Protein AF-H9FLH0-F1 (afdb_monomer_lite)

Foldseek 3Di:
DVCPQWFDKAKFWADPPPDPPDDDGDIDIDDLDDPVPDDPVSVQGADPDPVLAQWEWDDDHRDIDIDGPDDADPPRGHHYDYDPVRVVVVPPDD

Organism: Macaca mulatta (NCBI:txid9544)

Radius of gyration: 15.07 Å; chains: 1; bounding box: 46×36×30 Å

Structure (mmCIF, N/CA/C/O backbone):
data_AF-H9FLH0-F1
#
_entry.id   AF-H9FLH0-F1
#
loop_
_atom_site.group_PDB
_atom_site.id
_atom_site.type_symbol
_atom_site.label_atom_id
_atom_site.label_alt_id
_atom_site.label_comp_id
_atom_site.label_asym_id
_atom_site.label_entity_id
_atom_site.label_seq_id
_atom_site.pdbx_PDB_ins_code
_atom_site.Cartn_x
_atom_site.Cartn_y
_atom_site.Cartn_z
_atom_site.occupancy
_atom_site.B_iso_or_equiv
_atom_site.auth_seq_id
_atom_site.auth_comp_id
_atom_site.auth_asym_id
_atom_site.auth_atom_id
_atom_site.pdbx_PDB_model_num
ATOM 1 N N . SER A 1 1 ? 7.382 19.838 0.796 1.00 44.59 1 SER A N 1
ATOM 2 C CA . SER A 1 1 ? 6.145 19.588 0.036 1.00 44.59 1 SER A CA 1
ATOM 3 C C . SER A 1 1 ? 5.374 18.537 0.805 1.00 44.59 1 SER A C 1
ATOM 5 O O . SER A 1 1 ? 5.894 17.438 0.961 1.00 44.59 1 SER A O 1
ATOM 7 N N . GLU A 1 2 ? 4.231 18.909 1.375 1.00 47.16 2 GLU A N 1
ATOM 8 C CA . GLU A 1 2 ? 3.470 18.178 2.413 1.00 47.16 2 GLU A CA 1
ATOM 9 C C . GLU A 1 2 ? 2.933 16.801 1.973 1.00 47.16 2 GLU A C 1
ATOM 11 O O . GLU A 1 2 ? 2.419 16.043 2.784 1.00 47.16 2 GLU A O 1
ATOM 16 N N . LEU A 1 3 ? 3.092 16.442 0.697 1.00 47.59 3 LEU A N 1
ATOM 17 C CA . LEU A 1 3 ? 2.631 15.170 0.136 1.00 47.59 3 LEU A CA 1
ATOM 18 C C . LEU A 1 3 ? 3.575 13.986 0.403 1.00 47.59 3 LEU A C 1
ATOM 20 O O . LEU A 1 3 ? 3.143 12.844 0.289 1.00 47.59 3 LEU A O 1
ATOM 24 N N . LYS A 1 4 ? 4.849 14.222 0.756 1.00 49.78 4 LYS A N 1
ATOM 25 C CA . LYS A 1 4 ? 5.829 13.132 0.943 1.00 49.78 4 LYS A CA 1
ATOM 26 C C . LYS A 1 4 ? 5.506 12.208 2.125 1.00 49.78 4 LYS A C 1
ATOM 28 O O . LYS A 1 4 ? 5.866 11.041 2.066 1.00 49.78 4 LYS A O 1
ATOM 33 N N . ASP A 1 5 ? 4.770 12.688 3.125 1.00 56.53 5 ASP A N 1
ATOM 34 C CA . ASP A 1 5 ? 4.421 11.901 4.319 1.00 56.53 5 ASP A CA 1
ATOM 35 C C . ASP A 1 5 ? 3.122 11.084 4.164 1.00 56.53 5 ASP A C 1
ATOM 37 O O . ASP A 1 5 ? 2.665 10.446 5.111 1.00 56.53 5 ASP A O 1
ATOM 41 N N . CYS A 1 6 ? 2.493 11.106 2.982 1.00 70.00 6 CYS A N 1
ATOM 42 C CA . CYS A 1 6 ? 1.203 10.449 2.743 1.00 70.00 6 CYS A CA 1
ATOM 43 C C . CYS A 1 6 ? 1.288 9.149 1.934 1.00 70.00 6 CYS A C 1
ATOM 45 O O . CYS A 1 6 ? 0.280 8.448 1.839 1.00 70.00 6 CYS A O 1
ATOM 47 N N . TYR A 1 7 ? 2.447 8.821 1.359 1.00 85.25 7 TYR A N 1
ATOM 48 C CA . TYR A 1 7 ? 2.621 7.621 0.542 1.00 85.25 7 TYR A CA 1
ATOM 49 C C . TYR A 1 7 ? 3.315 6.512 1.328 1.00 85.25 7 TYR A C 1
ATOM 51 O O . TYR A 1 7 ? 4.200 6.753 2.144 1.00 85.25 7 TYR A O 1
ATOM 59 N N . ILE A 1 8 ? 2.915 5.272 1.061 1.00 92.25 8 ILE A N 1
ATOM 60 C CA . ILE A 1 8 ? 3.647 4.097 1.528 1.00 92.25 8 ILE A CA 1
ATOM 61 C C . ILE A 1 8 ? 4.889 3.886 0.649 1.00 92.25 8 ILE A C 1
ATOM 63 O O . ILE A 1 8 ? 4.818 4.039 -0.569 1.00 92.25 8 ILE A O 1
ATOM 67 N N . HIS A 1 9 ? 6.029 3.527 1.242 1.00 92.56 9 HIS A N 1
ATOM 68 C CA . HIS A 1 9 ? 7.242 3.231 0.477 1.00 92.56 9 HIS A CA 1
ATOM 69 C C . HIS A 1 9 ? 7.224 1.780 -0.004 1.00 92.56 9 HIS A C 1
ATOM 71 O O . HIS A 1 9 ? 7.239 0.846 0.791 1.00 92.56 9 HIS A O 1
ATOM 77 N N . LEU A 1 10 ? 7.214 1.573 -1.316 1.00 94.06 10 LEU A N 1
ATOM 78 C CA . LEU A 1 10 ? 7.206 0.234 -1.898 1.00 94.06 10 LEU A CA 1
ATOM 79 C C . LEU A 1 10 ? 8.569 -0.065 -2.515 1.00 94.06 10 LEU A C 1
ATOM 81 O O . LEU A 1 10 ? 9.086 0.734 -3.296 1.00 94.06 10 LEU A O 1
ATOM 85 N N . LYS A 1 11 ? 9.116 -1.233 -2.180 1.00 93.75 11 LYS A N 1
ATOM 86 C CA . LYS A 1 11 ? 10.366 -1.773 -2.722 1.00 93.75 11 LYS A CA 1
ATOM 87 C C . LYS A 1 11 ? 10.087 -3.022 -3.556 1.00 93.75 11 LYS A C 1
ATOM 89 O O . LYS A 1 11 ? 9.238 -3.829 -3.177 1.00 93.75 11 LYS A O 1
ATOM 94 N N . VAL A 1 12 ? 10.780 -3.213 -4.667 1.00 93.06 12 VAL A N 1
ATOM 95 C CA . VAL A 1 12 ? 10.723 -4.449 -5.452 1.00 93.06 12 VAL A CA 1
ATOM 96 C C . VAL A 1 12 ? 12.132 -4.960 -5.685 1.00 93.06 12 VAL A C 1
ATOM 98 O O . VAL A 1 12 ? 13.014 -4.209 -6.090 1.00 93.06 12 VAL A O 1
ATOM 101 N N . SER A 1 13 ? 12.327 -6.240 -5.410 1.00 90.56 13 SER A N 1
ATOM 102 C CA . SER A 1 13 ? 13.531 -6.964 -5.792 1.00 90.56 13 SER A CA 1
ATOM 103 C C . SER A 1 13 ? 13.378 -7.483 -7.221 1.00 90.56 13 SER A C 1
ATOM 105 O O . SER A 1 13 ? 12.361 -8.104 -7.556 1.00 90.56 13 SER A O 1
ATOM 107 N N . LEU A 1 14 ? 14.372 -7.223 -8.067 1.00 84.94 14 LEU A N 1
ATOM 108 C CA . LEU A 1 14 ? 14.446 -7.779 -9.413 1.00 84.94 14 LEU A CA 1
ATOM 109 C C . LEU A 1 14 ? 15.538 -8.848 -9.480 1.00 84.94 14 LEU A C 1
ATOM 111 O O . LEU A 1 14 ? 16.731 -8.541 -9.438 1.00 84.94 14 LEU A O 1
ATOM 115 N N . ASP A 1 15 ? 15.132 -10.099 -9.682 1.00 74.56 15 ASP A N 1
ATOM 116 C CA . ASP A 1 15 ? 16.066 -11.164 -10.026 1.00 74.56 15 ASP A CA 1
ATOM 117 C C . ASP A 1 15 ? 16.447 -11.035 -11.509 1.00 74.56 15 ASP A C 1
ATOM 119 O O . ASP A 1 15 ? 15.607 -11.138 -12.414 1.00 74.56 15 ASP A O 1
ATOM 123 N N . LYS A 1 16 ? 17.737 -10.824 -11.802 1.00 60.31 16 LYS A N 1
ATOM 124 C CA . LYS A 1 16 ? 18.239 -10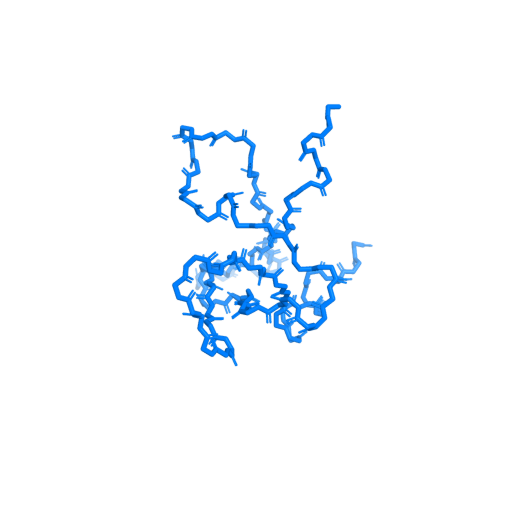.927 -13.180 1.00 60.31 16 LYS A CA 1
ATOM 125 C C . LYS A 1 16 ? 18.222 -12.397 -13.587 1.00 60.31 16 LYS A C 1
ATOM 127 O O . LYS A 1 16 ? 19.104 -13.162 -13.215 1.00 60.31 16 LYS A O 1
ATOM 132 N N . GLY A 1 17 ? 17.212 -12.783 -14.365 1.00 54.84 17 GLY A N 1
ATOM 133 C CA . GLY A 1 17 ? 17.076 -14.143 -14.882 1.00 54.84 17 GLY A CA 1
ATOM 134 C C . GLY A 1 17 ? 18.356 -14.653 -15.556 1.00 54.84 17 GLY A C 1
ATOM 135 O O . GLY A 1 17 ? 18.897 -13.983 -16.434 1.00 54.84 17 GLY A O 1
ATOM 136 N N . ASP A 1 18 ? 18.808 -15.828 -15.106 1.00 52.50 18 ASP A N 1
ATOM 137 C CA . ASP A 1 18 ? 19.734 -16.825 -15.686 1.00 52.50 18 ASP A CA 1
ATOM 138 C C . ASP A 1 18 ? 21.017 -16.366 -16.412 1.00 52.50 18 ASP A C 1
ATOM 140 O O . ASP A 1 18 ? 21.752 -17.175 -16.989 1.00 52.50 18 ASP A O 1
ATOM 144 N N . ARG A 1 19 ? 21.365 -15.078 -16.367 1.00 54.03 19 ARG A N 1
ATOM 145 C CA . ARG A 1 19 ? 22.686 -14.613 -16.787 1.00 54.03 19 ARG A CA 1
ATOM 146 C C . ARG A 1 19 ? 23.652 -14.937 -15.664 1.00 54.03 19 ARG A C 1
ATOM 148 O O . ARG A 1 19 ? 23.525 -14.449 -14.552 1.00 54.03 19 ARG A O 1
ATOM 155 N N . LYS A 1 20 ? 24.619 -15.783 -16.000 1.00 52.94 20 LYS A N 1
ATOM 156 C CA . LYS A 1 20 ? 25.677 -16.363 -15.163 1.00 52.94 20 LYS A CA 1
ATOM 157 C C . LYS A 1 20 ? 26.665 -15.343 -14.559 1.00 52.94 20 LYS A C 1
ATOM 159 O O . LYS A 1 20 ? 27.806 -15.715 -14.298 1.00 52.94 20 LYS A O 1
ATOM 164 N N . ASP A 1 21 ? 26.247 -14.097 -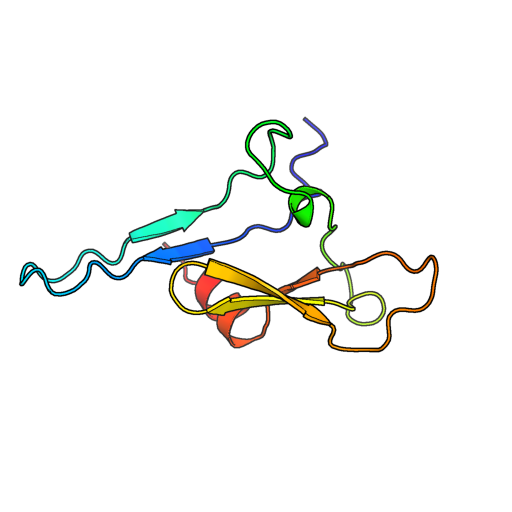14.361 1.00 54.12 21 ASP A N 1
ATOM 165 C CA . ASP A 1 21 ? 26.997 -13.051 -13.675 1.00 54.12 21 ASP A CA 1
ATOM 166 C C . ASP A 1 21 ? 26.319 -12.822 -12.323 1.00 54.12 21 ASP A C 1
ATOM 168 O O . ASP A 1 21 ? 25.205 -12.303 -12.235 1.00 54.12 21 ASP A O 1
ATOM 172 N N . ARG A 1 22 ? 26.938 -13.384 -11.286 1.00 58.09 22 ARG A N 1
ATOM 173 C CA . ARG A 1 22 ? 26.401 -13.420 -9.928 1.00 58.09 22 ARG A CA 1
ATOM 174 C C . ARG A 1 22 ? 26.532 -12.028 -9.300 1.00 58.09 22 ARG A C 1
ATOM 176 O O . ARG A 1 22 ? 27.463 -11.295 -9.607 1.00 58.09 22 ARG A O 1
ATOM 183 N N . ASP A 1 23 ? 25.615 -11.738 -8.381 1.00 54.97 23 ASP A N 1
ATOM 184 C CA . ASP A 1 23 ? 25.767 -10.772 -7.279 1.00 54.97 23 ASP A CA 1
ATOM 185 C C . ASP A 1 23 ? 25.237 -9.336 -7.444 1.00 54.97 23 ASP A C 1
ATOM 187 O O . ASP A 1 23 ? 25.599 -8.466 -6.657 1.00 54.97 23 ASP A O 1
ATOM 191 N N . LEU A 1 24 ? 24.298 -9.061 -8.357 1.00 55.88 24 LEU A N 1
ATOM 192 C CA . LEU A 1 24 ? 23.555 -7.788 -8.322 1.00 55.88 24 LEU A CA 1
ATOM 193 C C . LEU A 1 24 ? 22.044 -8.028 -8.267 1.00 55.88 24 LEU A C 1
ATOM 195 O O . LEU A 1 24 ? 21.354 -7.975 -9.284 1.00 55.88 24 LEU A O 1
ATOM 199 N N . HIS A 1 25 ? 21.557 -8.300 -7.055 1.00 64.62 25 HIS A N 1
ATOM 200 C CA . HIS A 1 25 ? 20.154 -8.140 -6.677 1.00 64.62 25 HIS A CA 1
ATOM 201 C C . HIS A 1 25 ? 19.852 -6.640 -6.653 1.00 64.62 25 HIS A C 1
ATOM 203 O O . HIS A 1 25 ? 20.402 -5.905 -5.830 1.00 64.62 25 HIS A O 1
ATOM 209 N N . GLU A 1 26 ? 19.053 -6.172 -7.608 1.00 80.56 26 GLU A N 1
ATOM 210 C CA . GLU A 1 26 ? 18.719 -4.755 -7.712 1.00 80.56 26 GLU A CA 1
ATOM 211 C C . GLU A 1 26 ? 17.389 -4.504 -7.008 1.00 80.56 26 GLU A C 1
ATOM 213 O O . GLU A 1 26 ? 16.322 -4.895 -7.487 1.00 80.56 26 GLU A O 1
ATOM 218 N N . ASP A 1 27 ? 17.482 -3.865 -5.846 1.00 88.69 27 ASP A N 1
ATOM 219 C CA . ASP A 1 27 ? 16.332 -3.335 -5.131 1.00 88.69 27 ASP A CA 1
ATOM 220 C C . ASP A 1 27 ? 15.963 -1.971 -5.712 1.00 88.69 27 ASP A C 1
ATOM 222 O O . ASP A 1 27 ? 16.761 -1.031 -5.678 1.00 88.69 27 ASP A O 1
ATOM 226 N N . LEU A 1 28 ? 14.733 -1.850 -6.205 1.00 91.88 28 LEU A N 1
ATOM 227 C CA . LEU A 1 28 ? 14.181 -0.598 -6.714 1.00 91.88 28 LEU A CA 1
ATOM 228 C C . LEU A 1 28 ? 13.030 -0.113 -5.839 1.00 91.88 28 LEU A C 1
ATOM 230 O O . LEU A 1 28 ? 12.284 -0.906 -5.265 1.00 91.88 28 LEU A O 1
ATOM 234 N N . TRP A 1 29 ? 12.860 1.205 -5.779 1.00 93.19 29 TRP A N 1
ATOM 235 C CA . TRP A 1 29 ? 11.759 1.860 -5.078 1.00 93.19 29 TRP A CA 1
ATOM 236 C C . TRP A 1 29 ? 10.756 2.439 -6.074 1.00 93.19 29 TRP A C 1
ATOM 238 O O . TRP A 1 29 ? 11.135 2.913 -7.145 1.00 93.19 29 TRP A O 1
ATOM 248 N N . PHE A 1 30 ? 9.473 2.412 -5.717 1.00 92.81 30 PHE A N 1
ATOM 249 C CA . PHE A 1 30 ? 8.432 3.080 -6.497 1.00 92.81 30 PHE A CA 1
ATOM 250 C C . PHE A 1 30 ? 8.344 4.568 -6.141 1.00 92.81 30 PHE A C 1
ATOM 252 O O . PHE A 1 30 ? 8.164 4.925 -4.978 1.00 92.81 30 PHE A O 1
ATOM 259 N N . GLU A 1 31 ? 8.375 5.427 -7.159 1.00 93.12 31 GLU A N 1
ATOM 260 C CA . GLU A 1 31 ? 8.124 6.866 -7.037 1.00 93.12 31 GLU A CA 1
ATOM 261 C C . GLU A 1 31 ? 6.634 7.165 -7.260 1.00 93.12 31 GLU A C 1
ATOM 263 O O . GLU A 1 31 ? 6.157 7.192 -8.390 1.00 93.12 31 GLU A O 1
ATOM 268 N N . LEU A 1 32 ? 5.887 7.394 -6.177 1.00 92.56 32 LEU A N 1
ATOM 269 C CA . LEU A 1 32 ? 4.420 7.526 -6.190 1.00 92.56 32 LEU A CA 1
ATOM 270 C C . LEU A 1 32 ? 3.928 8.985 -6.274 1.00 92.56 32 LEU A C 1
ATOM 272 O O . LEU A 1 32 ? 2.930 9.338 -5.653 1.00 92.56 32 LEU A O 1
ATOM 276 N N . SER A 1 33 ? 4.641 9.857 -6.994 1.00 89.56 33 SER A N 1
ATOM 277 C CA . SER A 1 33 ? 4.361 11.307 -6.996 1.00 89.56 33 SER A CA 1
ATOM 278 C C . SER A 1 33 ? 3.715 11.859 -8.271 1.00 89.56 33 SER A C 1
ATOM 280 O O . SER A 1 33 ? 3.196 12.974 -8.231 1.00 89.56 33 SER A O 1
ATOM 282 N N . ASP A 1 34 ? 3.711 11.105 -9.374 1.00 91.50 34 ASP A N 1
ATOM 283 C CA . ASP A 1 34 ? 3.213 11.557 -10.680 1.00 91.50 34 ASP A CA 1
ATOM 284 C C . ASP A 1 34 ? 2.013 10.717 -11.147 1.00 91.50 34 ASP A C 1
ATOM 286 O O . ASP A 1 34 ? 2.151 9.535 -11.472 1.00 91.50 34 ASP A O 1
ATOM 290 N N . GLU A 1 35 ? 0.834 11.343 -11.213 1.00 93.19 35 GLU A N 1
ATOM 291 C CA . GLU A 1 35 ? -0.428 10.716 -11.638 1.00 93.19 35 GLU A CA 1
ATOM 292 C C . GLU A 1 35 ? -0.431 10.273 -13.108 1.00 93.19 35 GLU A C 1
ATOM 294 O O . GLU A 1 35 ? -1.248 9.443 -13.501 1.00 93.19 35 GLU A O 1
ATOM 299 N N . THR A 1 36 ? 0.477 10.799 -13.934 1.00 96.12 36 THR A N 1
ATOM 300 C CA . THR A 1 36 ? 0.607 10.393 -15.341 1.00 96.12 36 THR A CA 1
ATOM 301 C C . THR A 1 36 ? 1.443 9.126 -15.515 1.00 96.12 36 THR A C 1
ATOM 303 O O . THR A 1 36 ? 1.323 8.447 -16.536 1.00 96.12 36 THR A O 1
ATOM 306 N N . LEU A 1 37 ? 2.268 8.793 -14.515 1.00 94.69 37 LEU A N 1
ATOM 307 C CA . LEU A 1 37 ? 3.167 7.634 -14.520 1.00 94.69 37 LEU A CA 1
ATOM 308 C C . LEU A 1 37 ? 2.678 6.500 -13.610 1.00 94.69 37 LEU A C 1
ATOM 310 O O . LEU A 1 37 ? 3.074 5.347 -13.791 1.00 94.69 37 LEU A O 1
ATOM 314 N N . CYS A 1 38 ? 1.830 6.817 -12.633 1.00 95.44 38 CYS A N 1
ATOM 315 C CA . CYS A 1 38 ? 1.353 5.878 -11.628 1.00 95.44 38 CYS A CA 1
ATOM 316 C C . CYS A 1 38 ? -0.073 5.395 -11.911 1.00 95.44 38 CYS A C 1
ATOM 318 O O . CYS A 1 38 ? -0.880 6.058 -12.555 1.00 95.44 38 CYS A O 1
ATOM 320 N N . ASN A 1 39 ? -0.406 4.221 -11.377 1.00 95.69 39 ASN A N 1
ATOM 321 C CA . ASN A 1 39 ? -1.782 3.736 -11.362 1.00 95.69 39 ASN A CA 1
ATOM 322 C C . ASN A 1 39 ? -2.522 4.201 -10.090 1.00 95.69 39 ASN A C 1
ATOM 324 O O . ASN A 1 39 ? -1.958 4.848 -9.209 1.00 95.69 39 ASN A O 1
ATOM 328 N N . TRP A 1 40 ? -3.789 3.798 -9.960 1.00 96.25 40 TRP A N 1
ATOM 329 C CA . TRP A 1 40 ? -4.669 4.167 -8.844 1.00 96.25 40 TRP A CA 1
ATOM 330 C C . TRP A 1 40 ? -4.138 3.805 -7.444 1.00 96.25 40 TRP A C 1
ATOM 332 O O . TRP A 1 40 ? -4.588 4.389 -6.458 1.00 96.25 40 TRP A O 1
ATOM 342 N N . MET A 1 41 ? -3.195 2.863 -7.327 1.00 96.50 41 MET A N 1
ATOM 343 C CA . MET A 1 41 ? -2.659 2.431 -6.032 1.00 96.50 41 MET A CA 1
ATOM 344 C C . MET A 1 41 ? -1.845 3.529 -5.337 1.00 96.50 41 MET A C 1
ATOM 346 O O . MET A 1 41 ? -1.717 3.476 -4.115 1.00 96.50 41 MET A O 1
ATOM 350 N N . MET A 1 42 ? -1.362 4.546 -6.068 1.00 95.25 42 MET A N 1
ATOM 351 C CA . MET A 1 42 ? -0.688 5.714 -5.475 1.00 95.25 42 MET A CA 1
ATOM 352 C C . MET A 1 42 ? -1.585 6.486 -4.494 1.00 95.25 42 MET A C 1
ATOM 354 O O . MET A 1 42 ? -1.088 7.139 -3.582 1.00 95.25 42 MET A O 1
ATOM 358 N N . PHE A 1 43 ? -2.911 6.400 -4.658 1.00 94.62 43 PHE A N 1
ATOM 359 C CA . PHE A 1 43 ? -3.878 7.113 -3.822 1.00 94.62 43 PHE A CA 1
ATOM 360 C C . PHE A 1 43 ? -4.276 6.345 -2.553 1.00 94.62 43 PHE A C 1
ATOM 362 O O . PHE A 1 43 ? -4.980 6.890 -1.699 1.00 94.62 43 PHE A O 1
ATOM 369 N N . VAL A 1 44 ? -3.861 5.081 -2.409 1.00 96.19 44 VAL A N 1
ATOM 370 C CA . VAL A 1 44 ? -4.166 4.273 -1.221 1.00 96.19 44 VAL A CA 1
ATOM 371 C C . VAL A 1 44 ? -3.238 4.696 -0.085 1.00 96.19 44 VAL A C 1
ATOM 373 O O . VAL A 1 44 ? -2.025 4.503 -0.153 1.00 96.19 44 VAL A O 1
ATOM 376 N N . ARG A 1 45 ? -3.811 5.260 0.981 1.00 95.88 45 ARG A N 1
ATOM 377 C CA . ARG A 1 45 ? -3.035 5.785 2.111 1.00 95.88 45 ARG A CA 1
ATOM 378 C C . ARG A 1 45 ? -2.480 4.664 2.997 1.00 95.88 45 ARG A C 1
ATOM 380 O O . ARG A 1 45 ? -3.147 3.638 3.173 1.00 95.88 45 ARG A O 1
ATOM 387 N N . PRO A 1 46 ? -1.304 4.863 3.617 1.00 96.25 46 PRO A N 1
ATOM 388 C CA . PRO A 1 46 ? -0.801 3.941 4.616 1.00 96.25 46 PRO A CA 1
ATOM 389 C C . PRO A 1 46 ? -1.736 3.899 5.830 1.00 96.25 46 PRO A C 1
ATOM 391 O O . PRO A 1 46 ? -2.298 4.920 6.234 1.00 96.25 46 PRO A O 1
ATOM 394 N N . ALA A 1 47 ? -1.895 2.714 6.410 1.00 96.19 47 ALA A N 1
ATOM 395 C CA . ALA A 1 47 ? -2.551 2.542 7.694 1.00 96.19 47 ALA A CA 1
ATOM 396 C C . ALA A 1 47 ? -1.626 3.022 8.825 1.00 96.19 47 ALA A C 1
ATOM 398 O O . ALA A 1 47 ? -0.459 2.644 8.883 1.00 96.19 47 ALA A O 1
ATOM 399 N N . GLN A 1 48 ? -2.155 3.810 9.753 1.00 93.75 48 GLN A N 1
ATOM 400 C CA . GLN A 1 48 ? -1.470 4.284 10.957 1.00 93.75 48 GLN A CA 1
ATOM 401 C C . GLN A 1 48 ? -1.604 3.302 12.128 1.00 93.75 48 GLN A C 1
ATOM 403 O O . GLN A 1 48 ? -0.848 3.368 13.096 1.00 93.75 48 GLN A O 1
ATOM 408 N N . ASN A 1 49 ? -2.592 2.404 12.074 1.00 93.88 49 ASN A N 1
ATOM 409 C CA . ASN A 1 49 ? -2.843 1.393 13.096 1.00 93.88 49 ASN A CA 1
ATOM 410 C C . ASN A 1 49 ? -3.569 0.162 12.513 1.00 93.88 49 ASN A C 1
ATOM 412 O O . ASN A 1 49 ? -4.131 0.191 11.418 1.00 93.88 49 ASN A O 1
ATOM 416 N N . HIS A 1 50 ? -3.587 -0.928 13.281 1.00 93.19 50 HIS A N 1
ATOM 417 C CA . HIS A 1 50 ? -4.183 -2.207 12.882 1.00 93.19 50 HIS A CA 1
ATOM 418 C C . HIS A 1 50 ? -5.717 -2.163 12.733 1.00 93.19 50 HIS A C 1
ATOM 420 O O . HIS A 1 50 ? -6.291 -2.973 12.002 1.00 93.19 50 HIS A O 1
ATOM 426 N N . LEU A 1 51 ? -6.402 -1.229 13.409 1.00 95.50 51 LEU A N 1
ATOM 427 C CA . LEU A 1 51 ? -7.863 -1.120 13.345 1.00 95.50 51 LEU A CA 1
ATOM 428 C C . LEU A 1 51 ? -8.319 -0.606 11.980 1.00 95.50 51 LEU A C 1
ATOM 430 O O . LEU A 1 51 ? -9.301 -1.113 11.438 1.00 95.50 51 LEU A O 1
ATOM 434 N N . GLU A 1 52 ? -7.596 0.339 11.382 1.00 96.06 52 GLU A N 1
ATOM 435 C CA . GLU A 1 52 ? -7.940 0.866 10.058 1.00 96.06 52 GLU A CA 1
ATOM 436 C C . GLU A 1 52 ? -7.357 0.048 8.899 1.00 96.06 52 GLU A C 1
ATOM 438 O O . GLU A 1 52 ? -7.963 0.008 7.831 1.00 96.06 52 GLU A O 1
ATOM 443 N N . GLN A 1 53 ? -6.251 -0.677 9.112 1.00 97.62 53 GLN A N 1
ATOM 444 C CA . GLN A 1 53 ? -5.612 -1.483 8.069 1.00 97.62 53 GLN A CA 1
ATOM 445 C C . GLN A 1 53 ? -6.564 -2.545 7.505 1.00 97.62 53 GLN A C 1
ATOM 447 O O . GLN A 1 53 ? -6.957 -3.475 8.213 1.00 97.62 53 GLN A O 1
ATOM 452 N N . ASN A 1 54 ? -6.904 -2.444 6.223 1.00 98.25 54 ASN A N 1
ATOM 453 C CA . ASN A 1 54 ? -7.707 -3.440 5.507 1.00 98.25 54 ASN A CA 1
ATOM 454 C C . ASN A 1 54 ? -6.986 -4.057 4.303 1.00 98.25 54 ASN A C 1
ATOM 456 O O . ASN A 1 54 ? -7.469 -5.064 3.785 1.00 98.25 54 ASN A O 1
ATOM 460 N N . LEU A 1 55 ? -5.818 -3.535 3.922 1.00 98.56 55 LEU A N 1
ATOM 461 C CA . LEU A 1 55 ? -4.954 -4.087 2.883 1.00 98.56 55 LEU A CA 1
ATOM 462 C C . LEU A 1 55 ? -3.565 -4.449 3.428 1.00 98.56 55 LEU A C 1
ATOM 464 O O . LEU A 1 55 ? -3.024 -3.777 4.314 1.00 98.56 55 LEU A O 1
ATOM 468 N N . VAL A 1 56 ? -2.961 -5.481 2.843 1.00 98.19 56 VAL A N 1
ATOM 469 C CA . VAL A 1 56 ? -1.525 -5.770 2.967 1.00 98.19 56 VAL A CA 1
ATOM 470 C C . VAL A 1 56 ? -0.822 -5.633 1.627 1.00 98.19 56 VAL A C 1
ATOM 472 O O . VAL A 1 56 ? -1.344 -6.100 0.617 1.00 98.19 56 VAL A O 1
ATOM 475 N N . ALA A 1 57 ? 0.363 -5.028 1.640 1.00 98.19 57 ALA A N 1
ATOM 476 C CA . ALA A 1 57 ? 1.281 -4.966 0.511 1.00 98.19 57 ALA A CA 1
ATOM 477 C C . ALA A 1 57 ? 2.325 -6.084 0.592 1.00 98.19 57 ALA A C 1
ATOM 479 O O . ALA A 1 57 ? 2.926 -6.297 1.650 1.00 98.19 57 ALA A O 1
ATOM 480 N N . TYR A 1 58 ? 2.553 -6.777 -0.520 1.00 96.56 58 TYR A N 1
ATOM 481 C CA . TYR A 1 58 ? 3.607 -7.782 -0.649 1.00 96.56 58 TYR A CA 1
ATOM 482 C C . TYR A 1 58 ? 4.109 -7.866 -2.088 1.00 96.56 58 TYR A C 1
ATOM 484 O O .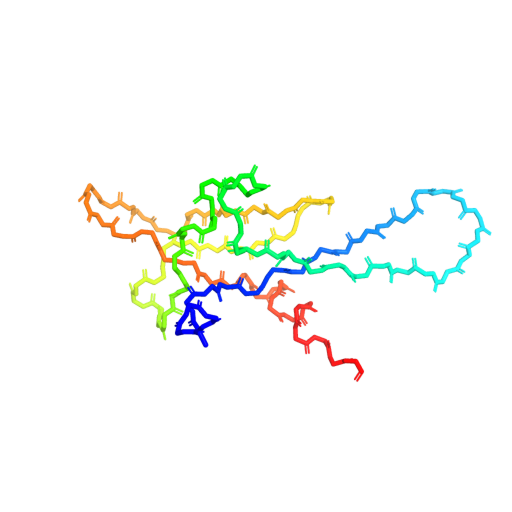 TYR A 1 58 ? 3.395 -7.536 -3.037 1.00 96.56 58 TYR A O 1
ATOM 492 N N . GLN A 1 59 ? 5.341 -8.342 -2.243 1.00 94.88 59 GLN A N 1
ATOM 493 C CA . GLN A 1 59 ? 5.911 -8.664 -3.542 1.00 94.88 59 GLN A CA 1
ATOM 494 C C . GLN A 1 59 ? 5.566 -10.104 -3.940 1.00 94.88 59 GLN A C 1
ATOM 496 O O . GLN A 1 59 ? 5.656 -11.025 -3.128 1.00 94.88 59 GLN A O 1
ATOM 501 N N . TYR A 1 60 ? 5.215 -10.298 -5.209 1.00 93.81 60 TYR A N 1
ATOM 502 C CA . TYR A 1 60 ? 5.092 -11.608 -5.837 1.00 93.81 60 TYR A CA 1
ATOM 503 C C . TYR A 1 60 ? 5.703 -11.571 -7.242 1.00 93.81 60 TYR A C 1
ATOM 505 O O . TYR A 1 60 ? 5.248 -10.833 -8.123 1.00 93.81 60 TYR A O 1
ATOM 513 N N . GLY A 1 61 ? 6.769 -12.350 -7.445 1.00 90.19 61 GLY A N 1
ATOM 514 C CA . GLY A 1 61 ? 7.627 -12.207 -8.622 1.00 90.19 61 GLY A CA 1
ATOM 515 C C . GLY A 1 61 ? 8.213 -10.795 -8.680 1.00 90.19 61 GLY A C 1
ATOM 516 O O . GLY A 1 61 ? 8.712 -10.298 -7.678 1.00 90.19 61 GLY A O 1
ATOM 517 N N . HIS A 1 62 ? 8.108 -10.129 -9.830 1.00 90.12 62 HIS A N 1
ATOM 518 C CA . HIS A 1 62 ? 8.640 -8.772 -10.044 1.00 90.12 62 HIS A CA 1
ATOM 519 C C . HIS A 1 62 ? 7.595 -7.661 -9.833 1.00 90.12 62 HIS A C 1
ATOM 521 O O . HIS A 1 62 ? 7.742 -6.560 -10.357 1.00 90.12 62 HIS A O 1
ATOM 527 N N . HIS A 1 63 ? 6.503 -7.950 -9.121 1.00 93.00 63 HIS A N 1
ATOM 528 C CA . HIS A 1 63 ? 5.386 -7.020 -8.950 1.00 93.00 63 HIS A CA 1
ATOM 529 C C . HIS A 1 63 ? 4.969 -6.919 -7.482 1.00 93.00 63 HIS A C 1
ATOM 531 O O . HIS A 1 63 ? 5.138 -7.866 -6.712 1.00 93.00 63 HIS A O 1
ATOM 537 N N . VAL A 1 64 ? 4.385 -5.780 -7.111 1.00 96.31 64 VAL A N 1
ATOM 538 C CA . VAL A 1 64 ? 3.818 -5.531 -5.780 1.00 96.31 64 VAL A CA 1
ATOM 539 C C . VAL A 1 64 ? 2.297 -5.530 -5.871 1.00 96.31 64 VAL A C 1
ATOM 541 O O . VAL A 1 64 ? 1.720 -4.886 -6.747 1.00 96.31 64 VAL A O 1
ATOM 544 N N . TYR A 1 65 ? 1.653 -6.242 -4.952 1.00 97.69 65 TYR A N 1
ATOM 545 C CA . TYR A 1 65 ? 0.204 -6.401 -4.900 1.00 97.69 65 TYR A CA 1
ATOM 546 C C . TYR A 1 65 ? -0.343 -5.951 -3.556 1.00 97.69 65 TYR A C 1
ATOM 548 O O . TYR A 1 65 ? 0.310 -6.114 -2.523 1.00 97.69 65 TYR A O 1
ATOM 556 N N . TYR A 1 66 ? -1.576 -5.441 -3.576 1.00 98.38 66 TYR A N 1
ATOM 557 C CA . TYR A 1 66 ? -2.382 -5.230 -2.379 1.00 98.38 66 TYR A CA 1
ATOM 558 C C . TYR A 1 66 ? -3.464 -6.301 -2.294 1.00 98.38 66 TYR A C 1
ATOM 560 O O . TYR A 1 66 ? -4.127 -6.613 -3.282 1.00 98.38 66 TYR A O 1
ATOM 568 N N . THR A 1 67 ? -3.663 -6.877 -1.113 1.00 98.31 67 THR A N 1
ATOM 569 C CA . THR A 1 67 ? -4.733 -7.854 -0.872 1.00 98.31 67 THR A CA 1
ATOM 570 C C . THR A 1 67 ? -5.494 -7.499 0.392 1.00 98.31 67 THR A C 1
ATOM 572 O O . THR A 1 67 ? -4.904 -7.082 1.388 1.00 98.31 67 THR A O 1
ATOM 575 N N . THR A 1 68 ? -6.816 -7.645 0.346 1.00 98.31 68 THR A N 1
ATOM 576 C CA . THR A 1 68 ? -7.696 -7.410 1.491 1.00 98.31 68 THR A CA 1
ATOM 577 C C . THR A 1 68 ? -7.495 -8.470 2.562 1.00 98.31 68 THR A C 1
ATOM 579 O O . THR A 1 68 ? -7.538 -9.661 2.264 1.00 98.31 68 THR A O 1
ATOM 582 N N . ILE A 1 69 ? -7.336 -8.040 3.812 1.00 97.56 69 ILE A N 1
ATOM 583 C CA . ILE A 1 69 ? -7.198 -8.934 4.979 1.00 97.56 69 ILE A CA 1
ATOM 584 C C . ILE A 1 69 ? -8.457 -8.996 5.848 1.00 97.56 69 ILE A C 1
ATOM 586 O O . ILE A 1 69 ? -8.514 -9.752 6.814 1.00 97.56 69 ILE A O 1
ATOM 590 N N . LYS A 1 70 ? -9.463 -8.184 5.519 1.00 96.44 70 LYS A N 1
ATOM 591 C CA . LYS A 1 70 ? -10.779 -8.153 6.158 1.00 96.44 70 LYS A CA 1
ATOM 592 C C . LYS A 1 70 ? -11.818 -7.614 5.180 1.00 96.44 70 LYS A C 1
ATOM 594 O O . LYS A 1 70 ? -11.452 -7.033 4.158 1.00 96.44 70 LYS A O 1
ATOM 599 N N . ASN A 1 71 ? -13.095 -7.796 5.505 1.00 97.62 71 ASN A N 1
ATOM 600 C CA . ASN A 1 71 ? -14.189 -7.222 4.725 1.00 97.62 71 ASN A CA 1
ATOM 601 C C . ASN A 1 71 ? -14.041 -5.694 4.664 1.00 97.62 71 ASN A C 1
ATOM 603 O O . ASN A 1 71 ? -13.755 -5.052 5.678 1.00 97.62 71 ASN A O 1
ATOM 607 N N . VAL A 1 72 ? -14.214 -5.135 3.466 1.00 97.81 72 VAL A N 1
ATOM 608 C CA . VAL A 1 72 ? -14.226 -3.690 3.223 1.00 97.81 72 VAL A CA 1
ATOM 609 C C . VAL A 1 72 ? -15.658 -3.302 2.902 1.00 97.81 72 VAL A C 1
ATOM 611 O O . VAL A 1 72 ? -16.172 -3.640 1.836 1.00 97.81 72 VAL A O 1
ATOM 614 N N . GLU A 1 73 ? -16.305 -2.619 3.837 1.00 97.81 73 GLU A N 1
ATOM 615 C CA . GLU A 1 73 ? -17.685 -2.181 3.659 1.00 97.81 73 GLU A CA 1
ATOM 616 C C . GLU A 1 73 ? -17.767 -1.009 2.663 1.00 97.81 73 GLU A C 1
ATOM 618 O O . GLU A 1 73 ? -16.797 -0.260 2.485 1.00 97.81 73 GLU A O 1
ATOM 623 N N . PRO A 1 74 ? -18.924 -0.786 2.014 1.00 98.00 74 PRO A N 1
ATOM 624 C CA . PRO A 1 74 ? -19.107 0.369 1.146 1.00 98.00 74 PRO A CA 1
ATOM 625 C C . PRO A 1 74 ? -18.751 1.678 1.862 1.00 98.00 74 PRO A C 1
ATOM 627 O O . PRO A 1 74 ? -19.167 1.911 2.996 1.00 98.00 74 PRO A O 1
ATOM 630 N N . LYS A 1 75 ? -18.036 2.568 1.159 1.00 96.69 75 LYS A N 1
ATOM 631 C CA . LYS A 1 75 ? -17.549 3.873 1.658 1.00 96.69 75 LYS A CA 1
ATOM 632 C C . L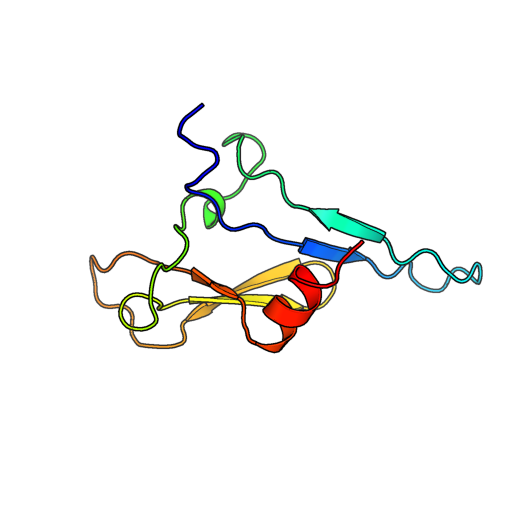YS A 1 75 ? -16.435 3.800 2.713 1.00 96.69 75 LYS A C 1
ATOM 634 O O . LYS A 1 75 ? -16.002 4.851 3.181 1.00 96.69 75 LYS A O 1
ATOM 639 N N . GLN A 1 76 ? -15.950 2.614 3.073 1.00 97.31 76 GLN A N 1
ATOM 640 C CA . GLN A 1 76 ? -14.766 2.481 3.915 1.00 97.31 76 GLN A CA 1
ATOM 641 C C . GLN A 1 76 ? -13.498 2.808 3.109 1.00 97.31 76 GLN A C 1
ATOM 643 O O . GLN A 1 76 ? -13.329 2.343 1.983 1.00 97.31 76 GLN A O 1
ATOM 648 N N . GLU A 1 77 ? -12.598 3.613 3.680 1.00 97.12 77 GLU A N 1
ATOM 649 C CA . GLU A 1 77 ? -11.320 3.950 3.041 1.00 97.12 77 GLU A CA 1
ATOM 650 C C . GLU A 1 77 ? -10.403 2.720 2.983 1.00 97.12 77 GLU A C 1
ATOM 652 O O . GLU A 1 77 ? -10.293 1.963 3.950 1.00 97.12 77 GLU A O 1
ATOM 657 N N . LEU A 1 78 ? -9.718 2.531 1.855 1.00 98.06 78 LEU A N 1
ATOM 658 C CA . LEU A 1 78 ? -8.654 1.542 1.726 1.00 98.06 78 LEU A CA 1
ATOM 659 C C . LEU 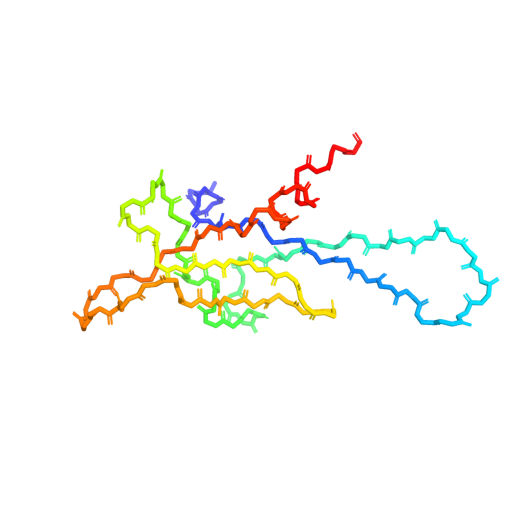A 1 78 ? -7.378 2.067 2.397 1.00 98.06 78 LEU A C 1
ATOM 661 O O . LEU A 1 78 ? -6.874 3.132 2.038 1.00 98.06 78 LEU A O 1
ATOM 665 N N . LYS A 1 79 ? -6.855 1.305 3.359 1.00 97.75 79 LYS A N 1
ATOM 666 C CA . LYS A 1 79 ? -5.647 1.606 4.130 1.00 97.75 79 LYS A CA 1
ATOM 667 C C . LYS A 1 79 ? -4.700 0.416 4.094 1.00 97.75 79 LYS A C 1
ATOM 669 O O . LYS A 1 79 ? -5.074 -0.697 4.481 1.00 97.75 79 LYS A O 1
ATOM 674 N N . VAL A 1 80 ? -3.471 0.655 3.648 1.00 97.81 80 VAL A N 1
ATOM 675 C CA . VAL A 1 80 ? -2.481 -0.397 3.386 1.00 97.81 80 VAL A CA 1
ATOM 676 C C . VAL A 1 80 ? -1.311 -0.354 4.360 1.00 97.81 80 VAL A C 1
ATOM 678 O O . VAL A 1 80 ? -0.854 0.711 4.757 1.00 97.81 80 VAL A O 1
ATOM 681 N N . TRP A 1 81 ? -0.792 -1.520 4.729 1.00 97.38 81 TRP A N 1
ATOM 682 C CA . TRP A 1 81 ? 0.518 -1.638 5.370 1.00 97.38 81 TRP A CA 1
ATOM 683 C C . TRP A 1 81 ? 1.262 -2.860 4.837 1.00 97.38 81 TRP A C 1
ATOM 685 O O . TRP A 1 81 ? 0.690 -3.670 4.107 1.00 97.38 81 TRP A O 1
ATOM 695 N N . TYR A 1 82 ? 2.537 -3.010 5.171 1.00 97.19 82 TYR A N 1
ATOM 696 C CA . TYR A 1 82 ? 3.330 -4.149 4.717 1.00 97.19 82 TYR A CA 1
ATOM 697 C C . TYR A 1 82 ? 2.828 -5.467 5.325 1.00 97.19 82 TYR A C 1
ATOM 699 O O . TYR A 1 82 ? 2.501 -5.536 6.513 1.00 97.19 82 TYR A O 1
ATOM 707 N N . ALA A 1 83 ? 2.818 -6.535 4.525 1.00 96.19 83 ALA A N 1
ATOM 708 C CA . ALA A 1 83 ? 2.824 -7.894 5.059 1.00 96.19 83 ALA A CA 1
ATOM 709 C C . ALA A 1 83 ? 4.116 -8.132 5.863 1.00 96.19 83 ALA A C 1
ATOM 711 O O . ALA A 1 83 ? 5.133 -7.504 5.581 1.00 96.19 83 ALA A O 1
ATOM 712 N N . ALA A 1 84 ? 4.106 -9.054 6.831 1.00 93.19 84 ALA A N 1
ATOM 713 C CA . ALA A 1 84 ? 5.239 -9.263 7.744 1.00 93.19 84 ALA A CA 1
ATOM 714 C C . ALA A 1 84 ? 6.577 -9.508 7.013 1.00 93.19 84 ALA A C 1
ATOM 716 O O . ALA A 1 84 ? 7.539 -8.777 7.233 1.00 93.19 84 ALA A O 1
ATOM 717 N N . SER A 1 85 ? 6.610 -10.458 6.074 1.00 91.00 85 SER A N 1
ATOM 718 C CA . SER A 1 85 ? 7.810 -10.760 5.278 1.00 91.00 85 SER A CA 1
ATOM 719 C C . SER A 1 85 ? 8.248 -9.592 4.390 1.00 91.00 85 SER A C 1
ATOM 721 O O . SER A 1 85 ? 9.437 -9.353 4.199 1.00 91.00 85 SER A O 1
ATOM 723 N N . TYR A 1 86 ? 7.290 -8.829 3.863 1.00 94.44 86 TYR A N 1
ATOM 724 C CA . TYR A 1 86 ? 7.583 -7.661 3.040 1.00 94.44 86 TYR A CA 1
ATOM 725 C C . TYR A 1 86 ? 8.116 -6.491 3.878 1.00 94.44 86 TYR A C 1
ATOM 727 O O . TYR A 1 86 ? 9.009 -5.779 3.433 1.00 94.44 86 TYR A O 1
ATOM 735 N N . ALA A 1 87 ? 7.639 -6.326 5.115 1.00 93.56 87 ALA A N 1
ATOM 736 C CA . ALA A 1 87 ? 8.157 -5.334 6.052 1.00 93.56 87 ALA A CA 1
ATOM 737 C C . ALA A 1 87 ? 9.627 -5.605 6.386 1.00 93.56 87 ALA A C 1
ATOM 739 O O . ALA A 1 87 ? 10.428 -4.675 6.424 1.00 93.56 87 ALA A O 1
ATOM 740 N N . GLU A 1 88 ? 9.989 -6.871 6.607 1.00 91.94 88 GLU A N 1
ATOM 741 C CA . GLU A 1 88 ? 11.382 -7.270 6.812 1.00 91.94 88 GLU A CA 1
ATOM 742 C C . GLU A 1 88 ? 12.234 -6.896 5.600 1.00 91.94 88 GLU A C 1
ATOM 744 O O . GLU A 1 88 ? 13.250 -6.230 5.769 1.00 91.94 88 GLU A O 1
ATOM 749 N N . PHE A 1 89 ? 11.784 -7.234 4.388 1.00 90.25 89 PHE A N 1
ATOM 750 C CA . PHE A 1 89 ? 12.467 -6.878 3.143 1.00 90.25 89 PHE A CA 1
ATOM 751 C C . PHE A 1 89 ? 12.653 -5.364 2.975 1.00 90.25 89 PHE A C 1
ATOM 753 O O . PHE A 1 89 ? 13.767 -4.910 2.718 1.00 90.25 89 PHE A O 1
ATOM 760 N N . VAL A 1 90 ? 11.592 -4.572 3.148 1.00 89.88 90 VAL A N 1
ATOM 761 C CA . VAL A 1 90 ? 11.626 -3.103 3.025 1.00 89.88 90 VAL A CA 1
ATOM 762 C C . VAL A 1 90 ? 12.561 -2.468 4.061 1.00 89.88 90 VAL A C 1
ATOM 764 O O . VAL A 1 90 ? 13.260 -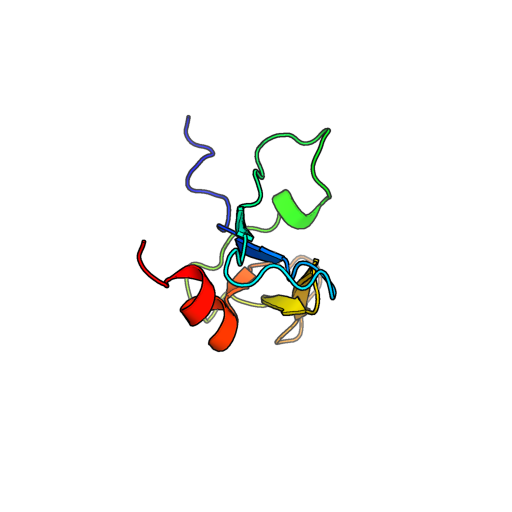1.512 3.736 1.00 89.88 90 VAL A O 1
ATOM 767 N N . ASN A 1 91 ? 12.623 -3.018 5.277 1.00 87.75 91 ASN A N 1
ATOM 768 C CA . ASN A 1 91 ? 13.425 -2.483 6.383 1.00 87.75 91 ASN A CA 1
ATOM 769 C C . ASN A 1 91 ? 14.876 -2.992 6.431 1.00 87.75 91 ASN A C 1
ATOM 771 O O . ASN A 1 91 ? 15.611 -2.615 7.350 1.00 87.75 91 ASN A O 1
ATOM 775 N N . GLN A 1 92 ? 15.309 -3.844 5.495 1.00 78.75 92 GLN A N 1
ATOM 776 C CA . GLN A 1 92 ? 16.718 -4.232 5.403 1.00 78.75 92 GLN A CA 1
ATOM 777 C C . GLN A 1 92 ? 17.573 -2.972 5.193 1.00 78.75 92 GLN A C 1
ATOM 779 O O . GLN A 1 92 ? 17.423 -2.263 4.199 1.00 78.75 92 GLN A O 1
ATOM 784 N N . LYS A 1 93 ? 18.419 -2.665 6.186 1.00 49.44 93 LYS A N 1
ATOM 785 C CA . LYS A 1 93 ? 19.316 -1.504 6.179 1.00 49.44 93 LYS A CA 1
ATOM 786 C C . LYS A 1 93 ? 20.339 -1.638 5.049 1.00 49.44 93 LYS A C 1
ATOM 788 O O . LYS A 1 93 ? 20.922 -2.709 4.897 1.00 49.44 93 LYS A O 1
ATOM 793 N N . ILE A 1 94 ? 20.545 -0.537 4.322 1.00 48.06 94 ILE A N 1
ATOM 794 C CA . ILE A 1 94 ? 21.733 -0.294 3.485 1.00 48.06 94 ILE A CA 1
ATOM 795 C C . ILE A 1 94 ? 22.983 -0.374 4.366 1.00 48.06 94 ILE A C 1
ATOM 797 O O . ILE A 1 94 ? 22.925 0.170 5.498 1.00 48.06 94 ILE A O 1
#

InterPro domains:
  IPR001214 SET domain [PF21549] (29-91)
  IPR001214 SET domain [PS50280] (1-83)
  IPR046341 SET domain superfamily [G3DSA:2.170.270.10] (1-94)

pLDDT: mean 86.33, std 16.38, range [44.59, 98.56]

Sequence (94 aa):
SELKDCYIHLKVSLDKGDRKDRDLHEDLWFELSDETLCNWMMFVRPAQNHLEQNLVAYQYGHHVYYTTIKNVEPKQELKVWYAASYAEFVNQKI

Secondary structure (DSSP, 8-state):
-TTGGGSPP-EEEE---S-S-----EEEE-----TTTS-GGGG-EEPSSTTT--EEEEEETTEEEEEESS---TTPPPEEEE-HHHHHHHT---